Protein AF-A0A0L0F909-F1 (afdb_monomer_lite)

Radius of gyration: 14.45 Å; chains: 1; bounding box: 35×30×42 Å

Foldseek 3Di:
DCDDPPKDWDDKDWDFDWDDDDVDTDTFIWMWTDIPFKIWIWGFPDDDPPTDTHTDDMDTPVPDDDDDDDDDD

pLDDT: mean 78.94, std 14.33, range [38.09, 94.0]

Secondary structure (DSSP, 8-state):
----TT--EEEEEEEEEEEEETTEEEEEEEEEEEESSEEEEEE---S-TTPPPEEEEEEEGGG----------

InterPro domains:
  IPR011993 PH-like domain superfamily [G3DSA:2.30.29.30] (1-73)

Sequence (73 aa):
RLVQDGRRYVAESKVLQLCEGIGIRKYKKRDLFVFNDILMCVAVDSDEPDCALEFKWLLPLHDSIVSLLSEHA

Organism: NCBI:txid667725

Structure (mmCIF, N/CA/C/O backbone):
data_AF-A0A0L0F909-F1
#
_entry.id   AF-A0A0L0F909-F1
#
loop_
_atom_site.group_PDB
_atom_site.id
_atom_site.type_symbol
_atom_site.label_atom_id
_atom_site.label_alt_id
_atom_site.label_comp_id
_atom_site.label_asym_id
_atom_site.label_entity_id
_atom_site.label_seq_id
_atom_site.pdbx_PDB_ins_code
_atom_site.Cartn_x
_atom_site.Cartn_y
_atom_site.Cartn_z
_atom_site.occupancy
_atom_site.B_iso_or_equiv
_atom_site.auth_seq_id
_atom_site.auth_comp_id
_atom_site.auth_asym_id
_atom_site.auth_atom_id
_atom_site.pdbx_PDB_model_num
ATOM 1 N N . ARG A 1 1 ? -5.098 11.259 9.557 1.00 56.25 1 ARG A N 1
ATOM 2 C CA . ARG A 1 1 ? -4.345 10.791 10.750 1.00 56.25 1 ARG A CA 1
ATOM 3 C C . ARG A 1 1 ? -4.505 9.277 10.822 1.00 56.25 1 ARG A C 1
ATOM 5 O O . ARG A 1 1 ? -5.648 8.844 10.865 1.00 56.25 1 ARG A O 1
ATOM 12 N N . LEU A 1 2 ? -3.418 8.496 10.758 1.00 59.72 2 LEU A N 1
ATOM 13 C CA . LEU A 1 2 ? -3.479 7.021 10.800 1.00 59.72 2 LEU A CA 1
ATOM 14 C C . LEU A 1 2 ? -3.895 6.491 12.179 1.00 59.72 2 LEU A C 1
ATOM 16 O O . LEU A 1 2 ? -4.605 5.499 12.261 1.00 59.72 2 LEU A O 1
ATOM 20 N N . VAL A 1 3 ? -3.555 7.205 13.250 1.00 67.75 3 VAL A N 1
ATOM 21 C CA . VAL A 1 3 ? -4.074 6.927 14.592 1.00 67.75 3 VAL A CA 1
ATOM 22 C C . VAL A 1 3 ? -5.381 7.699 14.766 1.00 67.75 3 VAL A C 1
ATOM 24 O O . VAL A 1 3 ? -5.379 8.929 14.867 1.00 67.75 3 VAL A O 1
ATOM 27 N N . GLN A 1 4 ? -6.492 6.974 14.711 1.00 71.69 4 GLN A N 1
ATOM 28 C CA . GLN A 1 4 ? -7.837 7.440 15.037 1.00 71.69 4 GLN A CA 1
ATOM 29 C C . GLN A 1 4 ? -8.472 6.425 15.981 1.00 71.69 4 GLN A C 1
ATOM 31 O O . GLN A 1 4 ? -8.187 5.230 15.882 1.00 71.69 4 GLN A O 1
ATOM 36 N N . ASP A 1 5 ? -9.314 6.912 16.887 1.00 73.25 5 ASP A N 1
ATOM 37 C CA . ASP A 1 5 ? -10.017 6.053 17.830 1.00 73.25 5 ASP A CA 1
ATOM 38 C C . ASP A 1 5 ? -10.938 5.095 17.055 1.00 73.25 5 ASP A C 1
ATOM 40 O O . ASP A 1 5 ? -11.695 5.524 16.183 1.00 73.25 5 ASP A O 1
ATOM 44 N N . GLY A 1 6 ? -10.796 3.789 17.290 1.00 82.88 6 GLY A N 1
ATOM 45 C CA . GLY A 1 6 ? -11.534 2.744 16.569 1.00 82.88 6 GLY A CA 1
ATOM 46 C C . GLY A 1 6 ? -10.918 2.236 15.254 1.00 82.88 6 GLY A C 1
ATOM 47 O O . GLY A 1 6 ? -11.459 1.285 14.679 1.00 82.88 6 GLY A O 1
ATOM 48 N N . ARG A 1 7 ? -9.783 2.781 14.781 1.00 89.31 7 ARG A N 1
ATOM 49 C CA . ARG A 1 7 ? -9.053 2.173 13.654 1.00 89.31 7 ARG A CA 1
ATOM 50 C C . ARG A 1 7 ? -8.287 0.939 14.124 1.00 89.31 7 ARG A C 1
ATOM 52 O O . ARG A 1 7 ? -7.430 1.020 15.000 1.00 89.31 7 ARG A O 1
ATOM 59 N N . ARG A 1 8 ? -8.558 -0.203 13.496 1.00 91.06 8 ARG A N 1
ATOM 60 C CA . ARG A 1 8 ? -7.955 -1.501 13.802 1.00 91.06 8 ARG A CA 1
ATOM 61 C C . ARG A 1 8 ? -7.264 -2.061 12.569 1.00 91.06 8 ARG A C 1
ATOM 63 O O . ARG A 1 8 ? -7.869 -2.145 11.503 1.00 91.06 8 ARG A O 1
ATOM 70 N N . TYR A 1 9 ? -6.015 -2.479 12.741 1.00 91.75 9 TYR A N 1
ATOM 71 C CA . TYR A 1 9 ? -5.281 -3.248 11.741 1.00 91.75 9 TYR A CA 1
ATOM 72 C C . TYR A 1 9 ? -5.959 -4.605 11.497 1.00 91.75 9 TYR A C 1
ATOM 74 O O . TYR A 1 9 ? -6.368 -5.275 12.446 1.00 91.75 9 TYR A O 1
ATOM 82 N N . VAL A 1 10 ? -6.106 -4.988 10.230 1.00 93.62 10 VAL A N 1
ATOM 83 C CA . VAL A 1 10 ? -6.788 -6.218 9.808 1.00 93.62 10 VAL A CA 1
ATOM 84 C C . VAL A 1 10 ? -5.804 -7.184 9.163 1.00 93.62 10 VAL A C 1
ATOM 86 O O . VAL A 1 10 ? -5.754 -8.345 9.560 1.00 93.62 10 VAL A O 1
ATOM 89 N N . ALA A 1 11 ? -5.043 -6.721 8.170 1.00 94.00 11 ALA A N 1
ATOM 90 C CA . ALA A 1 11 ? -4.147 -7.569 7.395 1.00 94.00 11 ALA A CA 1
ATOM 91 C C . ALA A 1 11 ? -3.064 -6.758 6.675 1.00 94.00 11 ALA A C 1
ATOM 93 O O . ALA A 1 11 ? -3.198 -5.550 6.478 1.00 94.00 11 ALA A O 1
ATOM 94 N N . GLU A 1 12 ? -2.037 -7.462 6.216 1.00 93.12 12 GLU A N 1
ATOM 95 C CA . GLU A 1 12 ? -0.983 -6.954 5.344 1.00 93.12 12 GLU A CA 1
ATOM 96 C C . GLU A 1 12 ? -0.851 -7.883 4.137 1.00 93.12 12 GLU A C 1
ATOM 98 O O . GLU A 1 12 ? -1.021 -9.100 4.249 1.00 93.12 12 GLU A O 1
ATOM 103 N N . SER A 1 13 ? -0.569 -7.314 2.968 1.00 91.31 13 SER A N 1
ATOM 104 C CA . SER A 1 13 ? -0.333 -8.083 1.751 1.00 91.31 13 SER A CA 1
ATOM 105 C C . SER A 1 13 ? 0.705 -7.415 0.860 1.00 91.31 13 SER A C 1
ATOM 107 O O . SER A 1 13 ? 0.684 -6.200 0.675 1.00 91.31 13 SER A O 1
ATOM 109 N N . LYS A 1 14 ? 1.583 -8.223 0.262 1.00 91.06 14 LYS A N 1
ATOM 110 C CA . LYS A 1 14 ? 2.564 -7.769 -0.728 1.00 91.06 14 LYS A CA 1
ATOM 111 C C . LYS A 1 14 ? 1.980 -7.921 -2.123 1.00 91.06 14 LYS A C 1
ATOM 113 O O . LYS A 1 14 ? 1.564 -9.014 -2.500 1.00 91.06 14 LYS A O 1
ATOM 118 N N . VAL A 1 15 ? 1.970 -6.843 -2.900 1.00 89.94 15 VAL A N 1
ATOM 119 C CA . VAL A 1 15 ? 1.366 -6.813 -4.238 1.00 89.94 15 VAL A CA 1
ATOM 120 C C . VAL A 1 15 ? 2.305 -6.208 -5.277 1.00 89.94 15 VAL A C 1
ATOM 122 O O . VAL A 1 15 ? 3.216 -5.435 -4.972 1.00 89.94 15 VAL A O 1
ATOM 125 N N . LEU A 1 16 ? 2.056 -6.537 -6.543 1.00 89.69 16 LEU A N 1
ATOM 126 C CA . LEU A 1 16 ? 2.656 -5.858 -7.685 1.00 89.69 16 LEU A CA 1
ATOM 127 C C . LEU A 1 16 ? 1.637 -4.879 -8.264 1.00 89.69 16 LEU A C 1
ATOM 129 O O . LEU A 1 16 ? 0.663 -5.276 -8.897 1.00 89.69 16 LEU A O 1
ATOM 133 N N . GLN A 1 17 ? 1.864 -3.585 -8.056 1.00 87.25 17 GLN A N 1
ATOM 134 C CA . GLN A 1 17 ? 1.034 -2.540 -8.640 1.00 87.25 17 GLN A CA 1
ATOM 135 C C . GLN A 1 17 ? 1.425 -2.339 -10.105 1.00 87.25 17 GLN A C 1
ATOM 137 O O . GLN A 1 17 ? 2.558 -1.942 -10.391 1.00 87.25 17 GLN A O 1
ATOM 142 N N . LEU A 1 18 ? 0.481 -2.557 -11.021 1.00 88.31 18 LEU A N 1
ATOM 143 C CA . LEU A 1 18 ? 0.624 -2.129 -12.408 1.00 88.31 18 LEU A CA 1
ATOM 144 C C . LEU A 1 18 ? 0.546 -0.597 -12.472 1.00 88.31 18 LEU A C 1
ATOM 146 O O . LEU A 1 18 ? -0.444 0.013 -12.073 1.00 88.31 18 LEU A O 1
ATOM 150 N N . CYS A 1 19 ? 1.602 0.029 -12.973 1.00 83.31 19 CYS A N 1
ATOM 151 C CA . CYS A 1 19 ? 1.628 1.434 -13.342 1.00 83.31 19 CYS A CA 1
ATOM 152 C C . CYS A 1 19 ? 1.634 1.519 -14.870 1.00 83.31 19 CYS A C 1
ATOM 154 O O . CYS A 1 19 ? 2.624 1.140 -15.504 1.00 83.31 19 CYS A O 1
ATOM 156 N N . GLU A 1 20 ? 0.541 2.012 -15.450 1.00 84.94 20 GLU A N 1
ATOM 157 C CA . GLU A 1 20 ? 0.457 2.300 -16.881 1.00 84.94 20 GLU A CA 1
ATOM 158 C C . GLU A 1 20 ? 0.817 3.767 -17.135 1.00 84.94 20 GLU A C 1
ATOM 160 O O . GLU A 1 20 ? 0.253 4.681 -16.534 1.00 84.94 20 GLU A O 1
ATOM 165 N N . GLY A 1 21 ? 1.791 3.988 -18.012 1.00 76.06 21 GLY A N 1
ATOM 166 C CA . GLY A 1 21 ? 2.084 5.286 -18.612 1.00 76.06 21 GLY A CA 1
ATOM 167 C C . GLY A 1 21 ? 2.022 5.185 -20.133 1.00 76.06 21 GLY A C 1
ATOM 168 O O . GLY A 1 21 ? 1.751 4.114 -20.676 1.00 76.06 21 GLY A O 1
ATOM 169 N N . ILE A 1 22 ? 2.304 6.285 -20.835 1.00 73.94 22 ILE A N 1
ATOM 170 C CA . ILE A 1 22 ? 2.315 6.316 -22.306 1.00 73.94 22 ILE A CA 1
ATOM 171 C C . ILE A 1 22 ? 3.273 5.231 -22.833 1.00 73.94 22 ILE A C 1
ATOM 173 O O . ILE A 1 22 ? 4.490 5.356 -22.715 1.00 73.94 22 ILE A O 1
ATOM 177 N N . GLY A 1 23 ? 2.706 4.148 -23.373 1.00 73.19 23 GLY A N 1
ATOM 178 C CA . GLY A 1 23 ? 3.431 3.041 -24.006 1.00 73.19 23 GLY A CA 1
ATOM 179 C C . GLY A 1 23 ? 4.244 2.130 -23.077 1.00 73.19 23 GLY A C 1
ATOM 180 O O . GLY A 1 23 ? 4.958 1.264 -23.575 1.00 73.19 23 GLY A O 1
ATOM 181 N N . ILE A 1 24 ? 4.174 2.296 -21.751 1.00 76.62 24 ILE A N 1
ATOM 182 C CA . ILE A 1 24 ? 4.993 1.526 -20.803 1.00 76.62 24 ILE A CA 1
ATOM 183 C C . ILE A 1 24 ? 4.120 0.971 -19.678 1.00 76.62 24 ILE A C 1
ATOM 185 O O . ILE A 1 24 ? 3.518 1.724 -18.912 1.00 76.62 24 ILE A O 1
ATOM 189 N N . ARG A 1 25 ? 4.136 -0.358 -19.533 1.00 85.38 25 ARG A N 1
ATOM 190 C CA . ARG A 1 25 ? 3.619 -1.079 -18.366 1.00 85.38 25 ARG A CA 1
ATOM 191 C C . ARG A 1 25 ? 4.776 -1.437 -17.447 1.00 85.38 25 ARG A C 1
ATOM 193 O O . ARG A 1 25 ? 5.709 -2.120 -17.864 1.00 85.38 25 ARG A O 1
ATOM 200 N N . LYS A 1 26 ? 4.733 -0.967 -16.203 1.00 86.50 26 LYS A N 1
ATOM 201 C CA . LYS A 1 26 ? 5.717 -1.324 -15.172 1.00 86.50 26 LYS A CA 1
ATOM 202 C C . LYS A 1 26 ? 5.001 -1.838 -13.938 1.00 86.50 26 LYS A C 1
ATOM 204 O O . LYS A 1 26 ? 4.080 -1.191 -13.453 1.00 86.50 26 LYS A O 1
ATOM 209 N N . TYR A 1 27 ? 5.469 -2.960 -13.408 1.00 87.75 27 TYR A N 1
ATOM 210 C CA . TYR A 1 27 ? 5.033 -3.462 -12.112 1.00 87.75 27 TYR A CA 1
ATOM 211 C C . TYR A 1 27 ? 5.956 -2.926 -11.025 1.00 87.75 27 TYR A C 1
ATOM 213 O O . TYR A 1 27 ? 7.179 -2.971 -11.162 1.00 87.75 27 TYR A O 1
ATOM 221 N N . LYS A 1 28 ? 5.374 -2.405 -9.947 1.00 87.19 28 LYS A N 1
ATOM 222 C CA . LYS A 1 28 ? 6.116 -1.936 -8.776 1.00 87.19 28 LYS A CA 1
ATOM 223 C C . LYS A 1 28 ? 5.685 -2.725 -7.547 1.00 87.19 28 LYS A C 1
ATOM 225 O O . LYS A 1 28 ? 4.490 -2.865 -7.305 1.00 87.19 28 LYS A O 1
ATOM 230 N N . LYS A 1 29 ? 6.651 -3.208 -6.762 1.00 88.88 29 LYS A N 1
ATOM 231 C CA . LYS A 1 29 ? 6.387 -3.863 -5.473 1.00 88.88 29 LYS A CA 1
ATOM 232 C C . LYS A 1 29 ? 5.752 -2.864 -4.506 1.00 88.88 29 LYS A C 1
ATOM 234 O O . LYS A 1 29 ? 6.183 -1.706 -4.434 1.00 88.88 29 LYS A O 1
ATOM 239 N N . ARG A 1 30 ? 4.712 -3.297 -3.804 1.00 91.19 30 ARG A N 1
ATOM 240 C CA . ARG A 1 30 ? 3.989 -2.523 -2.796 1.00 91.19 30 ARG A CA 1
ATOM 241 C C . ARG A 1 30 ? 3.622 -3.416 -1.633 1.00 91.19 30 ARG A C 1
ATOM 243 O O . ARG A 1 30 ? 3.276 -4.574 -1.852 1.00 91.19 30 ARG A O 1
ATOM 250 N N . ASP A 1 31 ? 3.575 -2.809 -0.461 1.00 92.25 31 ASP A N 1
ATOM 251 C CA . ASP A 1 31 ? 2.941 -3.407 0.701 1.00 92.25 31 ASP A CA 1
ATOM 252 C C . ASP A 1 31 ? 1.626 -2.663 0.953 1.00 92.25 31 ASP A C 1
ATOM 254 O O . ASP A 1 31 ? 1.555 -1.428 0.935 1.00 92.25 31 ASP A O 1
ATOM 258 N N . LEU A 1 32 ? 0.556 -3.436 1.109 1.00 93.00 32 LEU A N 1
ATOM 259 C CA . LEU A 1 32 ? -0.774 -2.956 1.437 1.00 93.00 32 LEU A CA 1
ATOM 260 C C . LEU A 1 32 ? -1.072 -3.284 2.891 1.00 93.00 32 LEU A C 1
ATOM 262 O O . LEU A 1 32 ? -1.028 -4.446 3.284 1.00 93.00 32 LEU A O 1
ATOM 266 N N . PHE A 1 33 ? -1.456 -2.270 3.655 1.00 92.62 33 PHE A N 1
ATOM 267 C CA . PHE A 1 33 ? -1.950 -2.413 5.016 1.00 92.62 33 PHE A CA 1
ATOM 268 C C . PHE A 1 33 ? -3.450 -2.152 5.024 1.00 92.62 33 PHE A C 1
ATOM 270 O O . PHE A 1 33 ? -3.915 -1.061 4.680 1.00 92.62 33 PHE A O 1
ATOM 277 N N . VAL A 1 34 ? -4.207 -3.166 5.418 1.00 91.94 34 VAL A N 1
ATOM 278 C CA . VAL A 1 34 ? -5.660 -3.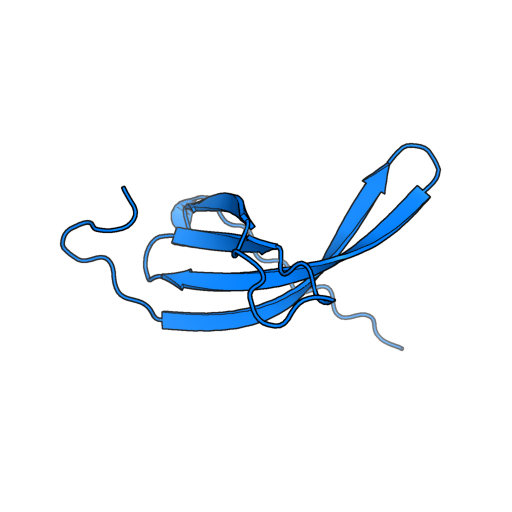118 5.513 1.00 91.94 34 VAL A CA 1
ATOM 279 C C . VAL A 1 34 ? -6.038 -2.788 6.945 1.00 91.94 34 VAL A C 1
ATOM 281 O O . VAL A 1 34 ? -5.679 -3.503 7.883 1.00 91.94 34 VAL A O 1
ATOM 284 N N . PHE A 1 35 ? -6.804 -1.721 7.108 1.00 92.31 35 PHE A N 1
ATOM 285 C CA . PHE A 1 35 ? -7.487 -1.384 8.345 1.00 92.31 35 PHE A CA 1
ATOM 286 C C . PHE A 1 35 ? -8.993 -1.554 8.142 1.00 92.31 35 PHE A C 1
ATOM 288 O O . PHE A 1 35 ? -9.465 -1.729 7.024 1.00 92.31 35 PHE A O 1
ATOM 295 N N . ASN A 1 36 ? -9.768 -1.522 9.220 1.00 91.38 36 ASN A N 1
ATOM 296 C CA . ASN A 1 36 ? -11.223 -1.688 9.153 1.00 91.38 36 ASN A CA 1
ATOM 297 C C . ASN A 1 36 ? -11.956 -0.589 8.360 1.00 91.38 36 ASN A C 1
ATOM 299 O O . ASN A 1 36 ? -13.098 -0.802 7.967 1.00 91.38 36 ASN A O 1
ATOM 303 N N . ASP A 1 37 ? -11.334 0.567 8.139 1.00 90.19 37 ASP A N 1
ATOM 304 C CA . ASP A 1 37 ? -11.935 1.733 7.484 1.00 90.19 37 ASP A CA 1
ATOM 305 C C . ASP A 1 37 ? -11.129 2.263 6.284 1.00 90.19 37 ASP A C 1
ATOM 307 O O . ASP A 1 37 ? -11.674 2.999 5.458 1.00 90.19 37 ASP A O 1
ATOM 311 N N . ILE A 1 38 ? -9.848 1.896 6.169 1.00 91.56 38 ILE A N 1
ATOM 312 C CA . ILE A 1 38 ? -8.929 2.380 5.132 1.00 91.56 38 ILE A CA 1
ATOM 313 C C . ILE A 1 38 ? -8.024 1.263 4.598 1.00 91.56 38 ILE A C 1
ATOM 315 O O . ILE A 1 38 ? -7.635 0.345 5.318 1.00 91.56 38 ILE A O 1
ATOM 319 N N . LEU A 1 39 ? -7.612 1.408 3.345 1.00 91.25 39 LEU A N 1
ATOM 320 C CA . LEU A 1 39 ? -6.517 0.683 2.718 1.00 91.25 39 LEU A CA 1
ATOM 321 C C . LEU A 1 39 ? -5.340 1.643 2.522 1.00 91.25 39 LEU A C 1
ATOM 323 O O . LEU A 1 39 ? -5.480 2.685 1.881 1.00 91.25 39 LEU A O 1
ATOM 327 N N . MET A 1 40 ? -4.178 1.303 3.069 1.00 92.75 40 MET A N 1
ATOM 328 C CA . MET A 1 40 ? -2.950 2.084 2.934 1.00 92.75 40 MET A CA 1
ATOM 329 C C . MET A 1 40 ? -1.958 1.348 2.038 1.00 92.75 40 MET A C 1
ATOM 331 O O . MET A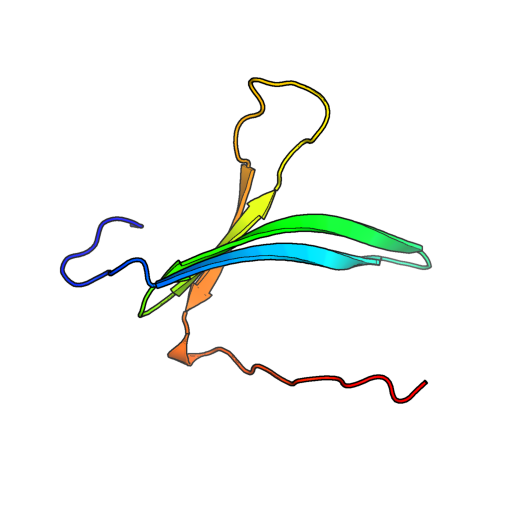 1 40 ? -1.732 0.157 2.221 1.00 92.75 40 MET A O 1
ATOM 335 N N . CYS A 1 41 ? -1.332 2.067 1.110 1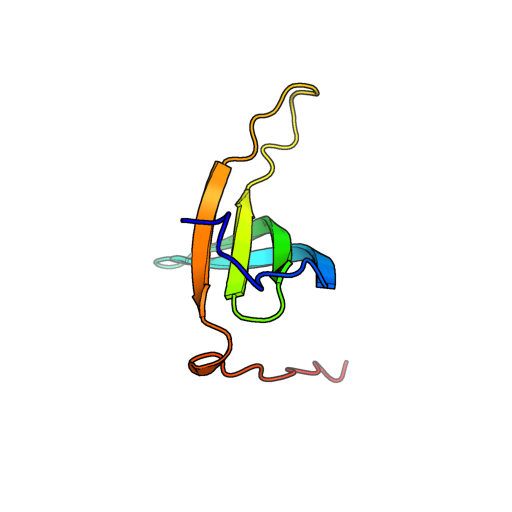.00 91.75 41 CYS A N 1
ATOM 336 C CA . CYS A 1 41 ? -0.298 1.537 0.230 1.00 91.75 41 CYS A CA 1
ATOM 337 C C . CYS A 1 41 ? 1.030 2.245 0.459 1.00 91.75 41 CYS A C 1
ATOM 339 O O . CYS A 1 41 ? 1.103 3.481 0.446 1.00 91.75 41 CYS A O 1
ATOM 341 N N . VAL A 1 42 ? 2.086 1.452 0.606 1.00 91.69 42 VAL A N 1
ATOM 342 C CA . VAL A 1 42 ? 3.462 1.935 0.702 1.00 91.69 42 VAL A CA 1
ATOM 343 C C . VAL A 1 42 ? 4.338 1.272 -0.356 1.00 91.69 42 VAL A C 1
ATOM 345 O O . VAL A 1 42 ? 4.075 0.158 -0.817 1.00 91.69 42 VAL A O 1
ATOM 348 N N . ALA A 1 43 ? 5.379 1.976 -0.782 1.00 86.81 43 ALA A N 1
ATOM 349 C CA . ALA A 1 43 ? 6.444 1.403 -1.582 1.00 86.81 43 ALA A CA 1
ATOM 350 C C . ALA A 1 43 ? 7.548 0.861 -0.681 1.00 86.81 43 ALA A C 1
ATOM 352 O O . ALA A 1 43 ? 7.919 1.482 0.314 1.00 86.81 43 ALA A O 1
ATOM 353 N N . VAL A 1 44 ? 8.069 -0.286 -1.096 1.00 75.38 44 VAL A N 1
ATOM 354 C CA . VAL A 1 44 ? 9.277 -0.888 -0.553 1.00 75.38 44 VAL A CA 1
ATOM 355 C C . VAL A 1 44 ? 10.355 -0.654 -1.601 1.00 75.38 44 VAL A C 1
ATOM 357 O O . VAL A 1 44 ? 10.310 -1.282 -2.663 1.00 75.38 44 VAL A O 1
ATOM 360 N N . ASP A 1 45 ? 11.276 0.275 -1.353 1.00 67.69 45 ASP A N 1
ATOM 361 C CA . ASP A 1 45 ? 12.542 0.257 -2.087 1.00 67.69 45 ASP A CA 1
ATOM 362 C C . ASP A 1 45 ? 13.296 -0.980 -1.593 1.00 67.69 45 ASP A C 1
ATOM 364 O O . ASP A 1 45 ? 13.423 -1.207 -0.396 1.00 67.69 45 ASP A O 1
ATOM 368 N N . SER A 1 46 ? 13.620 -1.897 -2.503 1.00 58.19 46 SER A N 1
ATOM 369 C CA . SER A 1 46 ? 13.935 -3.281 -2.128 1.00 58.19 46 SER A CA 1
ATOM 370 C C . SER A 1 46 ? 15.421 -3.598 -2.042 1.00 58.19 46 SER A C 1
ATOM 372 O O . SER A 1 46 ? 15.756 -4.776 -1.950 1.00 58.19 46 SER A O 1
ATOM 374 N N . ASP A 1 47 ? 16.292 -2.591 -2.087 1.00 61.50 47 ASP A N 1
ATOM 375 C CA . ASP A 1 47 ? 17.724 -2.827 -2.292 1.00 61.50 47 ASP A CA 1
ATOM 376 C C . ASP A 1 47 ? 18.588 -2.444 -1.078 1.00 61.50 47 ASP A C 1
ATOM 378 O O . ASP A 1 47 ? 19.744 -2.849 -1.022 1.00 61.50 47 ASP A O 1
ATOM 382 N N . GLU A 1 48 ? 18.029 -1.770 -0.065 1.00 55.94 48 GLU A N 1
ATOM 383 C CA . GLU A 1 48 ? 18.738 -1.447 1.180 1.00 55.94 48 GLU A CA 1
ATOM 384 C C . GLU A 1 48 ? 17.960 -1.980 2.404 1.00 55.94 48 GLU A C 1
ATOM 386 O O . GLU A 1 48 ? 16.748 -1.779 2.516 1.00 55.94 48 GLU A O 1
ATOM 391 N N . PRO A 1 49 ? 18.622 -2.667 3.352 1.00 54.69 49 PRO A N 1
ATOM 392 C CA . PRO A 1 49 ? 17.976 -3.260 4.528 1.00 54.69 49 PRO A CA 1
ATOM 393 C C . PRO A 1 49 ? 17.358 -2.228 5.494 1.00 54.69 49 PRO A C 1
ATOM 395 O O . PRO A 1 49 ? 16.505 -2.601 6.296 1.00 54.69 49 PRO A O 1
ATOM 398 N N . ASP A 1 50 ? 17.721 -0.946 5.364 1.00 60.44 50 ASP A N 1
ATOM 399 C CA . ASP A 1 50 ? 17.164 0.192 6.114 1.00 60.44 50 ASP A CA 1
ATOM 400 C C . ASP A 1 50 ? 16.159 1.024 5.287 1.00 60.44 50 ASP A C 1
ATOM 402 O O . ASP A 1 50 ? 15.932 2.209 5.553 1.00 60.44 50 ASP A O 1
ATOM 406 N N . CYS A 1 51 ? 15.560 0.440 4.244 1.00 58.59 51 CYS A N 1
ATOM 407 C CA . CYS A 1 51 ? 14.652 1.166 3.362 1.00 58.59 51 CYS A CA 1
ATOM 408 C C . CYS A 1 51 ? 13.421 1.710 4.102 1.00 58.59 51 CYS A C 1
ATOM 410 O O . CYS A 1 51 ? 12.573 0.976 4.615 1.00 58.59 51 CYS A O 1
ATOM 412 N N . ALA A 1 52 ? 13.304 3.039 4.103 1.00 68.00 52 ALA A N 1
ATOM 413 C CA . ALA A 1 52 ? 12.126 3.747 4.566 1.00 68.00 52 ALA A CA 1
ATOM 414 C C . ALA A 1 52 ? 10.905 3.334 3.731 1.00 68.00 52 ALA A C 1
ATOM 416 O O . ALA A 1 52 ? 10.917 3.423 2.503 1.00 68.00 52 ALA A O 1
ATOM 417 N N . LEU A 1 53 ? 9.830 2.911 4.400 1.00 77.94 53 LEU A N 1
ATOM 418 C CA . LEU A 1 53 ? 8.541 2.707 3.745 1.00 77.94 53 LEU A CA 1
ATOM 419 C C . LEU A 1 53 ? 8.044 4.053 3.213 1.00 77.94 53 LEU A C 1
ATOM 421 O O . LEU A 1 53 ? 7.777 4.977 3.985 1.00 77.94 53 LEU A O 1
ATOM 425 N N . GLU A 1 54 ? 7.896 4.170 1.896 1.00 86.38 54 GLU A N 1
ATOM 426 C CA . GLU A 1 54 ? 7.411 5.404 1.284 1.00 86.38 54 GLU A CA 1
ATOM 427 C C . GLU A 1 54 ? 5.893 5.334 1.105 1.00 86.38 54 GLU A C 1
ATOM 429 O O . GLU A 1 54 ? 5.375 4.524 0.332 1.00 86.38 54 GLU A O 1
ATOM 434 N N . PHE A 1 55 ? 5.155 6.205 1.791 1.00 88.44 55 PHE A N 1
ATOM 435 C CA . PHE A 1 55 ? 3.708 6.311 1.620 1.00 88.44 55 PHE A CA 1
ATOM 436 C C . PHE A 1 55 ? 3.343 6.697 0.179 1.00 88.44 55 PHE A C 1
ATOM 438 O O . PHE A 1 55 ? 3.856 7.679 -0.354 1.00 88.44 55 PHE A O 1
ATOM 445 N N . LYS A 1 56 ? 2.422 5.950 -0.446 1.00 90.50 56 LYS A N 1
ATOM 446 C CA . LYS A 1 56 ? 1.945 6.240 -1.808 1.00 90.50 56 LYS A CA 1
ATOM 447 C C . LYS A 1 56 ? 0.531 6.783 -1.832 1.00 90.50 56 LYS A C 1
ATOM 449 O O . LYS A 1 56 ? 0.292 7.809 -2.462 1.00 90.50 56 LYS A O 1
ATOM 454 N N . TRP A 1 57 ? -0.403 6.096 -1.188 1.00 89.94 57 TRP A N 1
ATO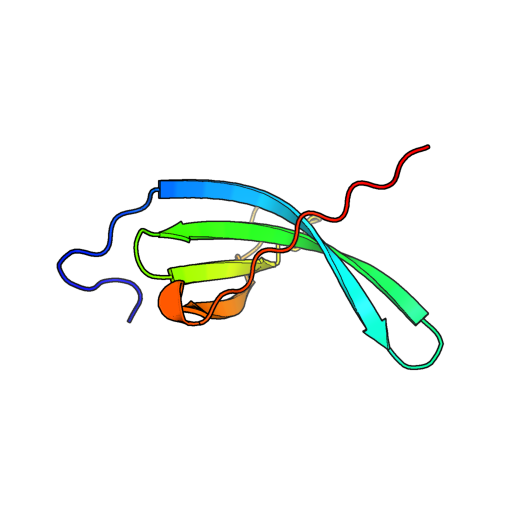M 455 C CA . TRP A 1 57 ? -1.797 6.523 -1.151 1.00 89.94 57 TRP A CA 1
ATOM 456 C C . TRP A 1 57 ? -2.565 5.846 -0.019 1.00 89.94 57 TRP A C 1
ATOM 458 O O . TRP A 1 57 ? -2.142 4.838 0.551 1.00 89.94 57 TRP A O 1
ATOM 468 N N . LEU A 1 58 ? -3.719 6.433 0.288 1.00 90.44 58 LEU A N 1
ATOM 469 C CA . LEU A 1 58 ? -4.688 5.946 1.256 1.00 90.44 58 LEU A CA 1
ATOM 470 C C . LEU A 1 58 ? -6.066 6.015 0.609 1.00 90.44 58 LEU A C 1
ATOM 472 O O . LEU A 1 58 ? -6.426 7.044 0.041 1.00 90.44 58 LEU A O 1
ATOM 476 N N . LEU A 1 59 ? -6.815 4.923 0.707 1.00 89.81 59 LEU A N 1
ATOM 477 C CA . LEU A 1 59 ? -8.154 4.797 0.151 1.00 89.81 59 LEU A CA 1
ATOM 478 C C . LEU A 1 59 ? -9.141 4.416 1.263 1.00 89.81 59 LEU A C 1
ATOM 480 O O . LEU A 1 59 ? -8.926 3.399 1.923 1.00 89.81 59 LEU A O 1
ATOM 484 N N . PRO A 1 60 ? -10.213 5.184 1.503 1.00 88.25 60 PRO A N 1
ATOM 485 C CA . PRO A 1 60 ? -11.286 4.753 2.390 1.00 88.25 60 PRO A CA 1
ATOM 486 C C . PRO A 1 60 ? -12.018 3.524 1.836 1.00 88.25 60 PRO A C 1
ATOM 488 O O . PRO A 1 60 ? -12.365 3.471 0.656 1.00 88.25 60 PRO A O 1
ATOM 491 N N . LEU A 1 61 ? -12.295 2.535 2.690 1.00 85.62 61 LEU A N 1
ATOM 492 C CA . LEU A 1 61 ? -12.921 1.282 2.249 1.00 85.62 61 LEU A CA 1
ATOM 493 C C . LEU A 1 61 ? -14.373 1.453 1.787 1.00 85.62 61 LEU A C 1
ATOM 495 O O . LEU A 1 61 ? -14.837 0.676 0.960 1.00 85.62 61 LEU A O 1
ATOM 499 N N . HIS A 1 62 ? -15.076 2.484 2.264 1.00 81.00 62 HIS A N 1
ATOM 500 C CA . HIS A 1 62 ? -16.446 2.768 1.826 1.00 81.00 62 HIS A CA 1
ATOM 501 C C . HIS A 1 62 ? -16.536 3.212 0.356 1.00 81.00 62 HIS A C 1
ATOM 503 O O . HIS A 1 62 ? -17.568 2.991 -0.268 1.00 81.00 62 HIS A O 1
ATOM 509 N N . ASP A 1 63 ? -15.450 3.754 -0.204 1.00 70.44 63 ASP A N 1
ATOM 510 C CA . ASP A 1 63 ? -15.358 4.186 -1.606 1.00 70.44 63 ASP A CA 1
ATOM 511 C C . ASP A 1 63 ? -14.634 3.150 -2.491 1.00 70.44 63 ASP A C 1
ATOM 513 O O . ASP A 1 63 ? -14.318 3.408 -3.654 1.00 70.44 63 ASP A O 1
ATOM 517 N N . SER A 1 64 ? -14.319 1.970 -1.944 1.00 68.31 64 SER A N 1
ATOM 518 C CA . SER A 1 64 ? -13.513 0.955 -2.625 1.00 68.31 64 SER A CA 1
ATOM 519 C C . SER A 1 64 ? -14.376 -0.023 -3.415 1.00 68.31 64 SER A C 1
ATOM 521 O O . SER A 1 64 ? -15.190 -0.747 -2.847 1.00 68.31 64 SER A O 1
ATOM 523 N N . ILE A 1 65 ? -14.124 -0.135 -4.720 1.00 70.69 65 ILE A N 1
ATOM 524 C CA . ILE A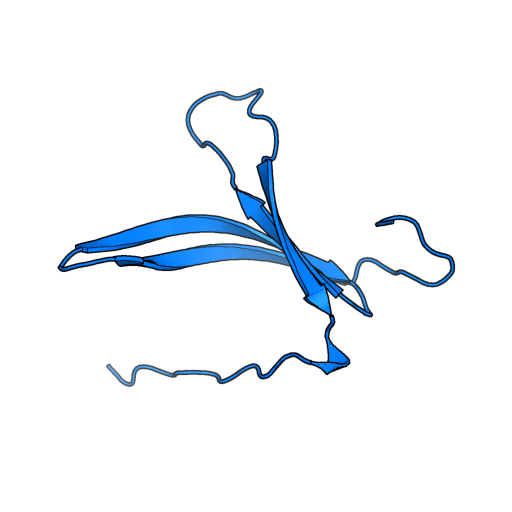 1 65 ? -14.624 -1.246 -5.539 1.00 70.69 65 ILE A CA 1
ATOM 525 C C . ILE A 1 65 ? -13.482 -2.244 -5.715 1.00 70.69 65 ILE A C 1
ATOM 527 O O . ILE A 1 65 ? -12.480 -1.947 -6.365 1.00 70.69 65 ILE A O 1
ATOM 531 N N . VAL A 1 66 ? -13.632 -3.434 -5.133 1.00 68.56 66 VAL A N 1
ATOM 532 C CA . VAL A 1 66 ? -12.705 -4.551 -5.340 1.00 68.56 66 VAL A CA 1
ATOM 533 C C . VAL A 1 66 ? -13.310 -5.482 -6.382 1.00 68.56 66 VAL A C 1
ATOM 535 O O . VAL A 1 66 ? -14.238 -6.232 -6.090 1.00 68.56 66 VAL A O 1
ATOM 538 N N . SER A 1 67 ? -12.773 -5.440 -7.599 1.00 67.56 67 SER A N 1
ATOM 539 C CA . SER A 1 67 ? -13.115 -6.395 -8.653 1.00 67.56 67 SER A CA 1
ATOM 540 C C . SER A 1 67 ? -12.038 -7.471 -8.727 1.00 67.56 67 SER A C 1
ATOM 542 O O . SER A 1 67 ? -10.872 -7.172 -8.984 1.00 67.56 67 SER A O 1
ATOM 544 N N . LEU A 1 68 ? -12.423 -8.728 -8.506 1.00 61.81 68 LEU A N 1
ATOM 545 C CA . LEU A 1 68 ? -11.548 -9.874 -8.732 1.00 61.81 68 LEU A CA 1
ATOM 546 C C . LEU A 1 68 ? -11.505 -10.160 -10.233 1.00 61.81 68 LEU A C 1
ATOM 548 O O . LEU A 1 68 ? -12.467 -10.668 -10.805 1.00 61.81 68 LEU A O 1
ATOM 552 N N . LEU A 1 69 ? -10.392 -9.820 -10.876 1.00 57.59 69 LEU A N 1
ATOM 553 C CA . LEU A 1 69 ? -10.108 -10.277 -12.231 1.00 57.59 69 LEU A CA 1
ATOM 554 C C . LEU A 1 69 ? -9.411 -11.634 -12.119 1.00 57.59 69 LEU A C 1
ATOM 556 O O . LEU A 1 69 ? -8.238 -11.705 -11.763 1.00 57.59 69 LEU A O 1
ATOM 560 N N . SER A 1 70 ? -10.147 -12.717 -12.369 1.00 48.03 70 SER A N 1
ATOM 561 C CA . S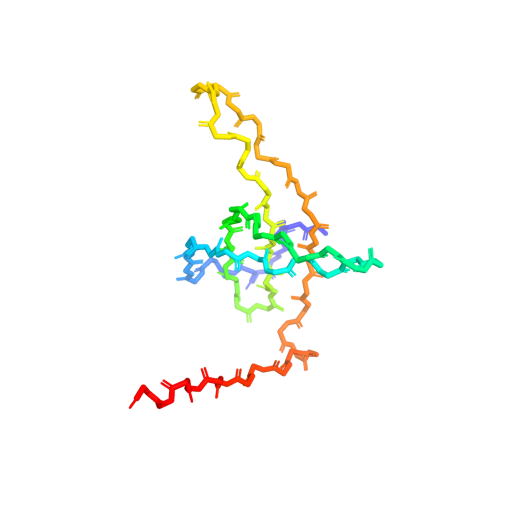ER A 1 70 ? -9.542 -14.032 -12.580 1.00 48.03 70 SER A CA 1
ATOM 562 C C . SER A 1 70 ? -9.150 -14.153 -14.050 1.00 48.03 70 SER A C 1
ATOM 564 O O . SER A 1 70 ? -10.026 -14.244 -14.916 1.00 48.03 70 SER A O 1
ATOM 566 N N . GLU A 1 71 ? -7.856 -14.177 -14.344 1.00 52.50 71 GLU A N 1
ATOM 567 C CA . GLU A 1 71 ? -7.388 -14.658 -15.640 1.00 52.50 71 GLU A CA 1
ATOM 568 C C . GLU A 1 71 ? -7.573 -16.183 -15.651 1.00 52.50 71 GLU A C 1
ATOM 570 O O . GLU A 1 71 ? -6.923 -16.905 -14.895 1.00 52.50 71 GLU A O 1
ATOM 575 N N . HIS A 1 72 ? -8.534 -16.670 -16.442 1.00 44.12 72 HIS A N 1
ATOM 576 C CA . HIS A 1 72 ? -8.594 -18.088 -16.788 1.00 44.12 72 HIS A CA 1
ATOM 577 C C . HIS A 1 72 ? -7.462 -18.330 -17.790 1.00 44.12 72 HIS A C 1
ATOM 579 O O . HIS A 1 72 ? -7.488 -17.759 -18.882 1.00 44.12 72 HIS A O 1
ATOM 585 N N . ALA A 1 73 ? -6.453 -19.087 -17.361 1.00 38.09 73 ALA A N 1
ATOM 586 C CA . ALA A 1 73 ? -5.354 -19.550 -18.202 1.00 38.09 73 ALA A CA 1
ATOM 587 C C . ALA A 1 73 ? -5.828 -20.597 -19.219 1.00 38.09 73 ALA A C 1
ATOM 589 O O . ALA A 1 73 ? -6.744 -21.380 -18.870 1.00 38.09 73 ALA A O 1
#